Protein AF-A0A2D9TLT4-F1 (afdb_monomer)

Secondary structure (DSSP, 8-state):
-EEEEEEEEESTTS-EEEEEEEEE--S-TTTS-SEEEEEEEEE-PPPP--PPP-PPPPPP-

Structure (mmCIF, N/CA/C/O backbone):
data_AF-A0A2D9TLT4-F1
#
_entry.id   AF-A0A2D9TLT4-F1
#
loop_
_atom_site.group_PDB
_atom_site.id
_atom_site.type_symbol
_atom_site.label_atom_id
_atom_site.label_alt_id
_atom_site.label_comp_id
_atom_site.label_asym_id
_atom_site.label_entity_id
_atom_site.label_seq_id
_atom_site.pdbx_PDB_ins_code
_atom_site.Cartn_x
_atom_site.Cartn_y
_atom_site.Cartn_z
_atom_site.occupancy
_atom_site.B_iso_or_equiv
_atom_site.auth_seq_id
_atom_site.auth_comp_id
_atom_site.auth_asym_id
_atom_site.auth_atom_id
_atom_site.pdbx_PDB_model_num
ATOM 1 N N . ALA A 1 1 ? 6.639 0.564 -24.764 1.00 63.56 1 ALA A N 1
ATOM 2 C CA . ALA A 1 1 ? 7.109 0.086 -23.452 1.00 63.56 1 ALA A CA 1
ATOM 3 C C . ALA A 1 1 ? 6.202 -1.058 -23.031 1.00 63.56 1 AL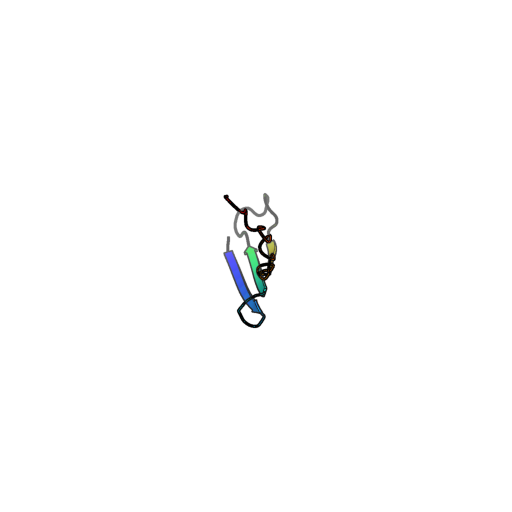A A C 1
ATOM 5 O O . 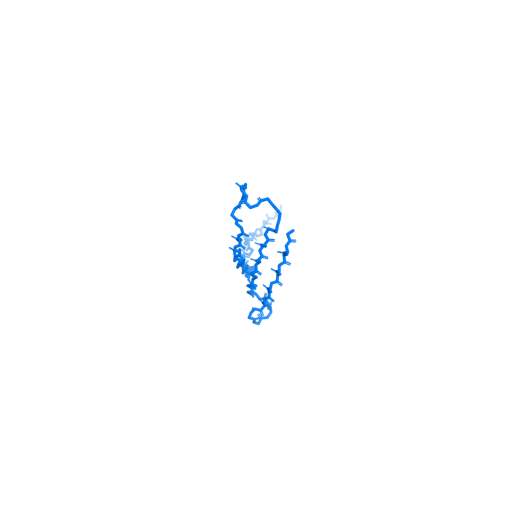ALA A 1 1 ? 5.020 -0.999 -23.351 1.00 63.56 1 ALA A O 1
ATOM 6 N N . ILE A 1 2 ? 6.747 -2.103 -22.420 1.00 63.06 2 ILE A N 1
ATOM 7 C CA . ILE A 1 2 ? 5.965 -3.186 -21.820 1.00 63.06 2 ILE A CA 1
ATOM 8 C C . ILE A 1 2 ? 5.917 -2.894 -20.325 1.00 63.06 2 ILE A C 1
ATOM 10 O O . ILE A 1 2 ? 6.968 -2.684 -19.722 1.00 63.06 2 ILE A O 1
ATOM 14 N N . VAL A 1 3 ? 4.710 -2.857 -19.765 1.00 68.12 3 VAL A N 1
ATOM 15 C CA . VAL A 1 3 ? 4.476 -2.579 -18.346 1.00 68.12 3 VAL A CA 1
ATOM 16 C C . VAL A 1 3 ? 3.860 -3.820 -17.722 1.00 68.12 3 VAL A C 1
ATOM 18 O O . VAL A 1 3 ? 2.784 -4.256 -18.133 1.00 68.12 3 VAL A O 1
ATOM 21 N N . GLY A 1 4 ? 4.565 -4.416 -16.767 1.00 64.81 4 GLY A N 1
ATOM 22 C CA . GLY A 1 4 ? 4.085 -5.540 -15.971 1.00 64.81 4 GLY A CA 1
ATOM 23 C C . GLY A 1 4 ? 3.768 -5.070 -14.560 1.00 64.81 4 GLY A C 1
ATOM 24 O O . GLY A 1 4 ? 4.621 -4.473 -13.908 1.00 64.81 4 GLY A O 1
ATOM 25 N N . PHE A 1 5 ? 2.557 -5.345 -14.081 1.00 70.38 5 PHE A N 1
ATOM 26 C CA . PHE A 1 5 ? 2.155 -5.019 -12.717 1.00 70.38 5 PHE A CA 1
ATOM 27 C C . PHE A 1 5 ? 1.807 -6.295 -11.961 1.00 70.38 5 PHE A C 1
ATOM 29 O O . PHE A 1 5 ? 0.941 -7.063 -12.381 1.00 70.38 5 PHE A O 1
ATOM 36 N N . LEU A 1 6 ? 2.484 -6.520 -10.841 1.00 73.06 6 LEU A N 1
ATOM 37 C CA . LEU A 1 6 ? 2.229 -7.634 -9.937 1.00 73.06 6 LEU A CA 1
ATOM 38 C C . LEU A 1 6 ? 1.878 -7.054 -8.574 1.00 73.06 6 LEU A C 1
ATOM 40 O O . LEU A 1 6 ? 2.625 -6.253 -8.028 1.00 73.06 6 LEU A O 1
ATOM 44 N N . GLY A 1 7 ? 0.736 -7.440 -8.015 1.00 73.44 7 GLY A N 1
ATOM 45 C CA . GLY A 1 7 ? 0.294 -6.942 -6.717 1.00 73.44 7 GLY A CA 1
ATOM 46 C C . GLY A 1 7 ? -0.329 -8.045 -5.885 1.00 73.44 7 GLY A C 1
ATOM 47 O O . GLY A 1 7 ? -1.068 -8.879 -6.407 1.00 73.44 7 GLY A O 1
ATOM 48 N N . TYR A 1 8 ? -0.038 -8.039 -4.588 1.00 74.62 8 TYR A N 1
ATOM 49 C CA . TYR A 1 8 ? -0.622 -8.974 -3.640 1.00 74.62 8 TYR A CA 1
ATOM 50 C C . TYR A 1 8 ? -1.073 -8.251 -2.369 1.00 74.62 8 TYR A C 1
ATOM 52 O O . TYR A 1 8 ? -0.374 -7.399 -1.815 1.00 74.62 8 TYR A O 1
ATOM 60 N N . HIS A 1 9 ? -2.263 -8.613 -1.896 1.00 73.88 9 HIS A N 1
ATOM 61 C CA . HIS A 1 9 ? -2.791 -8.148 -0.620 1.00 73.88 9 HIS A CA 1
ATOM 62 C C . HIS A 1 9 ? -2.397 -9.139 0.471 1.00 73.88 9 HIS A C 1
ATOM 64 O O . HIS A 1 9 ? -2.929 -10.247 0.542 1.00 73.88 9 HIS A O 1
ATOM 70 N N . PHE A 1 10 ? -1.477 -8.734 1.337 1.00 63.25 10 PHE A N 1
ATOM 71 C CA . PHE A 1 10 ? -1.174 -9.461 2.561 1.00 63.25 10 PHE A CA 1
ATOM 72 C C . PHE A 1 10 ? -2.042 -8.919 3.717 1.00 63.25 10 PHE A C 1
ATOM 74 O O . PHE A 1 10 ? -2.505 -7.777 3.702 1.00 63.25 10 PHE A O 1
ATOM 81 N N . LEU A 1 11 ? -2.241 -9.743 4.752 1.00 66.44 11 LEU A N 1
ATOM 82 C CA . LEU A 1 11 ? -2.972 -9.448 6.000 1.00 66.44 11 LEU A CA 1
ATOM 83 C C . LEU A 1 11 ? -4.512 -9.605 5.991 1.00 66.44 11 LEU A C 1
ATOM 85 O O . LEU A 1 11 ? -5.211 -9.400 5.001 1.00 66.44 11 LEU A O 1
ATOM 89 N N . LYS A 1 12 ? -5.061 -9.927 7.176 1.00 58.12 12 LYS A N 1
ATOM 90 C CA . LYS A 1 12 ? -6.506 -10.038 7.447 1.00 58.12 12 LYS A CA 1
ATOM 91 C C . LYS A 1 12 ? -7.169 -8.671 7.216 1.00 58.12 12 LYS A C 1
ATOM 93 O O . LYS A 1 12 ? -6.775 -7.692 7.849 1.00 58.12 12 LYS A O 1
ATOM 98 N N . LYS A 1 13 ? -8.187 -8.623 6.346 1.00 69.69 13 LYS A N 1
ATOM 99 C CA . LYS A 1 13 ? -8.839 -7.398 5.827 1.00 69.69 13 LYS A CA 1
ATOM 100 C C . LYS A 1 13 ? -7.996 -6.567 4.837 1.00 69.69 13 LYS A C 1
ATOM 102 O O . LYS A 1 13 ? -8.205 -5.363 4.770 1.00 69.69 13 LYS A O 1
ATOM 107 N N . ASN A 1 14 ? -7.053 -7.172 4.106 1.00 68.44 14 ASN A N 1
ATOM 108 C CA . ASN A 1 14 ? -6.289 -6.515 3.028 1.00 68.44 14 ASN A CA 1
ATOM 109 C C . ASN A 1 14 ? -5.535 -5.247 3.475 1.00 68.44 14 ASN A C 1
ATOM 111 O O . ASN A 1 14 ? -5.326 -4.330 2.689 1.00 68.44 14 ASN A O 1
ATOM 115 N N . LYS A 1 15 ? -5.128 -5.184 4.748 1.00 64.88 15 LYS A N 1
ATOM 116 C CA . LYS A 1 15 ? -4.526 -3.981 5.345 1.00 64.88 15 LYS A CA 1
ATOM 117 C C . LYS A 1 15 ? -3.137 -3.641 4.808 1.00 64.88 15 LYS A C 1
ATOM 119 O O . LYS A 1 15 ? -2.663 -2.534 5.044 1.00 64.88 15 LYS A O 1
ATOM 124 N N . LEU A 1 16 ? -2.469 -4.586 4.152 1.00 71.81 16 LEU A N 1
ATOM 125 C CA . LEU A 1 16 ? -1.140 -4.395 3.595 1.00 71.81 16 LEU A CA 1
ATOM 126 C C . LEU A 1 16 ? -1.161 -4.764 2.111 1.00 71.81 16 LEU A C 1
ATOM 128 O O . LEU A 1 16 ? -1.349 -5.922 1.742 1.00 71.81 16 LEU A O 1
ATOM 132 N N . PHE A 1 17 ? -0.957 -3.771 1.258 1.00 77.38 17 PHE A N 1
ATOM 133 C CA . PHE A 1 17 ? -0.799 -3.953 -0.175 1.00 77.38 17 PHE A CA 1
ATOM 134 C C . PHE A 1 17 ? 0.676 -3.837 -0.538 1.00 77.38 17 PHE A C 1
ATOM 136 O O . PHE A 1 17 ? 1.330 -2.839 -0.225 1.00 77.38 17 PHE A O 1
ATOM 143 N N . VAL A 1 18 ? 1.183 -4.860 -1.218 1.00 76.00 18 VAL A N 1
ATOM 144 C CA . VAL A 1 18 ? 2.512 -4.840 -1.822 1.00 76.00 18 VAL A CA 1
ATOM 145 C C . VAL A 1 18 ? 2.326 -4.985 -3.324 1.00 76.00 18 VAL A C 1
ATOM 147 O O . VAL A 1 18 ? 1.835 -6.007 -3.803 1.00 76.00 18 VAL A O 1
ATOM 150 N N . GLY A 1 19 ? 2.676 -3.933 -4.050 1.00 77.62 19 GLY A N 1
ATOM 151 C CA . GLY A 1 19 ? 2.695 -3.870 -5.502 1.00 77.62 19 GLY A CA 1
ATOM 152 C C . GL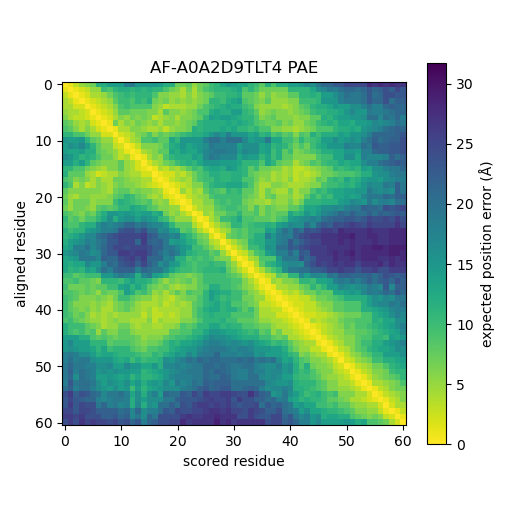Y A 1 19 ? 4.125 -3.755 -6.014 1.00 77.62 19 GLY A C 1
ATOM 153 O O . GLY A 1 19 ? 4.989 -3.160 -5.373 1.00 77.62 19 GLY A O 1
ATOM 154 N N . TYR A 1 20 ? 4.372 -4.322 -7.180 1.00 75.00 20 TYR A N 1
ATOM 155 C CA . TYR A 1 20 ? 5.626 -4.240 -7.902 1.00 75.00 20 TYR A CA 1
ATOM 156 C C . TYR A 1 20 ? 5.315 -3.918 -9.364 1.00 75.00 20 TYR A C 1
ATOM 158 O O . TYR A 1 20 ? 4.628 -4.691 -10.042 1.00 75.00 20 TYR A O 1
ATOM 166 N N . SER A 1 21 ? 5.792 -2.767 -9.835 1.00 71.50 21 SER A N 1
ATOM 167 C CA . SER A 1 21 ? 5.718 -2.345 -11.233 1.00 71.50 21 SER A CA 1
ATOM 168 C C . SER A 1 21 ? 7.065 -2.561 -11.909 1.00 71.50 21 SER A C 1
ATOM 170 O O . SER A 1 21 ? 8.125 -2.202 -11.389 1.00 71.50 21 SER A O 1
ATOM 172 N N . PHE A 1 22 ? 7.013 -3.151 -13.097 1.00 68.06 22 PHE A N 1
ATOM 173 C CA . PHE A 1 22 ? 8.159 -3.323 -13.969 1.00 68.06 22 PHE A CA 1
ATOM 174 C C . PHE A 1 22 ? 7.890 -2.632 -15.303 1.00 68.06 22 PHE A C 1
ATOM 176 O O . PHE A 1 22 ? 7.001 -3.046 -16.052 1.00 68.06 22 PHE A O 1
ATOM 183 N N . ASP A 1 23 ? 8.677 -1.603 -15.602 1.00 67.38 23 ASP A N 1
ATOM 184 C CA . ASP A 1 23 ? 8.588 -0.826 -16.836 1.00 67.38 23 ASP A CA 1
ATOM 185 C C . ASP A 1 23 ? 9.794 -1.115 -17.737 1.00 67.38 23 ASP A C 1
ATOM 187 O O . ASP A 1 23 ? 10.943 -0.816 -17.390 1.00 67.38 23 ASP A O 1
ATOM 191 N N . TYR A 1 24 ? 9.530 -1.676 -18.923 1.00 60.06 24 TYR A N 1
ATOM 192 C CA . TYR A 1 24 ? 10.541 -1.965 -19.941 1.00 60.06 24 TYR A CA 1
ATOM 193 C C . TYR A 1 24 ? 10.346 -1.098 -21.189 1.00 60.06 24 TYR A C 1
ATOM 195 O O . TYR A 1 24 ? 9.375 -1.239 -21.945 1.00 60.06 24 TYR A O 1
ATOM 203 N N . VAL A 1 25 ? 11.277 -0.177 -21.438 1.00 62.06 25 VAL A N 1
ATOM 204 C CA . VAL A 1 25 ? 11.183 0.796 -22.536 1.00 62.06 25 VAL A CA 1
ATOM 205 C C . VAL A 1 25 ? 11.912 0.264 -23.780 1.00 62.06 25 VAL A C 1
ATOM 207 O O . VAL A 1 25 ? 13.123 0.372 -23.905 1.00 62.06 25 VAL A O 1
ATOM 210 N N . VAL A 1 26 ? 11.151 -0.309 -24.725 1.00 59.69 26 VAL A N 1
ATOM 211 C CA . VAL A 1 26 ? 11.663 -0.973 -25.953 1.00 59.69 26 VAL A CA 1
ATOM 212 C C . VAL A 1 26 ? 12.132 0.006 -27.050 1.00 59.69 26 VAL A C 1
ATOM 214 O O . VAL A 1 26 ? 12.895 -0.367 -27.933 1.00 59.69 26 VAL A O 1
ATOM 217 N N . HIS A 1 27 ? 11.695 1.268 -27.025 1.00 50.09 27 HIS A N 1
ATOM 218 C CA . HIS A 1 27 ? 12.095 2.294 -27.996 1.00 50.09 27 HIS A CA 1
ATOM 219 C C . HIS A 1 27 ? 12.620 3.518 -27.243 1.00 50.09 27 HIS A C 1
ATOM 221 O O . HIS A 1 27 ? 11.948 4.000 -26.335 1.00 50.09 27 HIS A O 1
ATOM 227 N N . ASN A 1 28 ? 13.782 4.038 -27.658 1.00 56.47 28 ASN A N 1
ATOM 228 C CA . ASN A 1 28 ? 14.436 5.239 -27.112 1.00 56.47 28 ASN A CA 1
ATOM 229 C C . ASN A 1 28 ? 15.253 5.062 -25.802 1.00 56.47 28 ASN A C 1
ATOM 231 O O . ASN A 1 28 ? 15.226 5.903 -24.905 1.00 56.47 28 ASN A O 1
ATOM 235 N N . VAL A 1 29 ? 16.066 3.997 -25.734 1.00 55.97 29 VAL A N 1
ATOM 236 C CA . VAL A 1 29 ? 16.977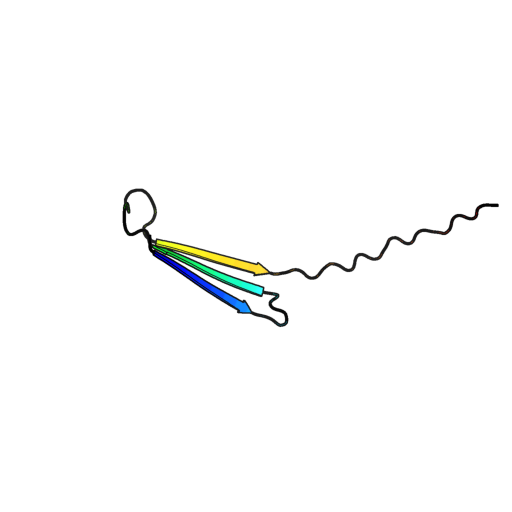 3.644 -24.611 1.00 55.97 29 VAL A CA 1
ATOM 237 C C . VAL A 1 29 ? 18.011 4.735 -24.270 1.00 55.97 29 VAL A C 1
ATOM 239 O O . VAL A 1 29 ? 18.585 4.749 -23.187 1.00 55.97 29 VAL A O 1
ATOM 242 N N . LYS A 1 30 ? 18.260 5.682 -25.180 1.00 56.50 30 LYS A N 1
ATOM 243 C CA . LYS A 1 30 ? 19.283 6.725 -25.010 1.00 56.50 30 LYS A CA 1
ATOM 244 C C . LYS A 1 30 ? 18.866 7.862 -24.060 1.00 56.50 30 LYS A C 1
ATOM 246 O O . LYS A 1 30 ? 19.730 8.618 -23.634 1.00 56.50 30 LYS A O 1
ATOM 251 N N . ALA A 1 31 ? 17.571 7.995 -23.746 1.00 61.28 31 ALA A N 1
ATOM 252 C CA . ALA A 1 31 ? 17.023 9.117 -22.970 1.00 61.28 31 ALA A CA 1
ATOM 253 C C . ALA A 1 31 ? 16.526 8.738 -21.560 1.00 61.28 31 ALA A C 1
ATOM 255 O O . ALA A 1 31 ? 16.323 9.621 -20.729 1.00 61.28 31 ALA A O 1
ATOM 256 N N . LYS A 1 32 ? 16.320 7.447 -21.270 1.00 55.84 32 LYS A N 1
ATOM 257 C CA . LYS A 1 32 ? 15.846 6.956 -19.965 1.00 55.84 32 LYS A CA 1
ATOM 258 C C . LYS A 1 32 ? 16.456 5.585 -19.676 1.00 55.84 32 LYS A C 1
ATOM 260 O O . LYS A 1 32 ? 16.746 4.844 -20.612 1.00 55.84 32 LYS A O 1
ATOM 265 N N . ALA A 1 33 ? 16.641 5.247 -18.399 1.00 58.22 33 ALA A N 1
ATOM 266 C CA . ALA A 1 33 ? 17.146 3.933 -18.006 1.00 58.22 33 ALA A CA 1
ATOM 267 C C . ALA A 1 33 ? 16.287 2.816 -18.648 1.00 58.22 33 ALA A C 1
ATOM 269 O O . ALA A 1 33 ? 15.058 2.895 -18.582 1.00 58.22 33 ALA A O 1
ATOM 270 N N . PRO A 1 34 ? 16.903 1.797 -19.279 1.00 60.16 34 PRO A N 1
ATOM 271 C CA . PRO A 1 34 ? 16.197 0.777 -20.067 1.00 60.16 34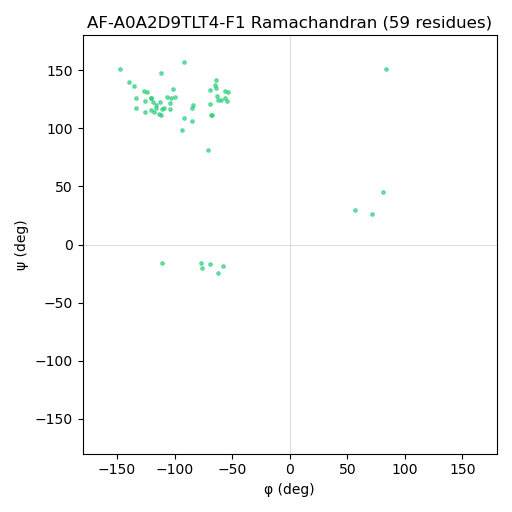 PRO A CA 1
ATOM 272 C C . PRO A 1 34 ? 15.214 -0.066 -19.248 1.00 60.16 34 PRO A C 1
ATOM 274 O O . PRO A 1 34 ? 14.269 -0.631 -19.799 1.00 60.16 34 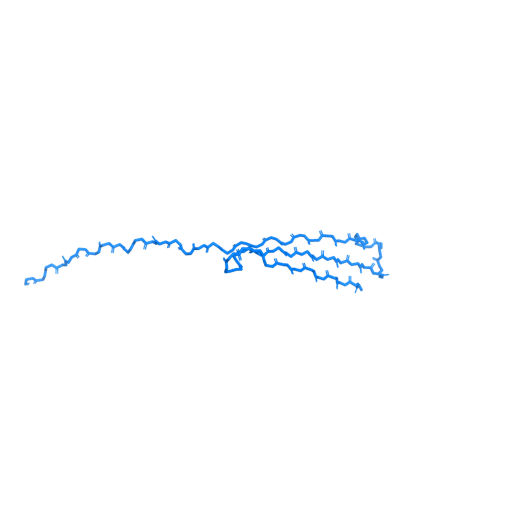PRO A O 1
ATOM 277 N N . ILE A 1 35 ? 15.453 -0.158 -17.940 1.00 60.88 35 ILE A N 1
ATOM 278 C CA . ILE A 1 35 ? 14.699 -0.968 -16.991 1.00 60.88 35 ILE A CA 1
ATOM 279 C C . ILE A 1 35 ? 14.408 -0.094 -15.771 1.00 60.88 35 ILE A C 1
ATOM 281 O O . ILE A 1 35 ? 15.329 0.494 -15.201 1.00 60.88 35 ILE A O 1
ATOM 285 N N . SER A 1 36 ? 13.140 0.010 -15.379 1.00 66.44 36 SER A N 1
ATOM 286 C CA . SER A 1 36 ? 12.722 0.671 -14.138 1.00 66.44 36 SER A CA 1
ATOM 287 C C . SER A 1 36 ? 11.986 -0.342 -13.255 1.00 66.44 36 SER A C 1
ATOM 289 O O . SER A 1 36 ? 11.063 -1.014 -13.715 1.00 66.44 36 SER A O 1
ATOM 291 N N . HIS A 1 37 ? 12.438 -0.480 -12.005 1.00 71.75 37 HIS A N 1
ATOM 292 C CA . HIS A 1 37 ? 11.844 -1.350 -10.990 1.00 71.75 37 HIS A CA 1
ATOM 293 C C . HIS A 1 37 ? 11.225 -0.470 -9.910 1.00 71.75 37 HIS A C 1
ATOM 295 O O . HIS A 1 37 ? 11.945 0.203 -9.171 1.00 71.75 37 HIS A O 1
ATOM 301 N N . GLU A 1 38 ? 9.906 -0.472 -9.813 1.00 73.75 38 GLU A N 1
ATOM 302 C CA . GLU A 1 38 ? 9.186 0.342 -8.845 1.00 73.75 38 GLU A CA 1
ATOM 303 C C . GLU A 1 38 ? 8.514 -0.574 -7.818 1.00 73.75 38 GLU A C 1
ATOM 305 O O . GLU A 1 38 ? 7.743 -1.474 -8.152 1.00 73.75 38 GLU A O 1
ATOM 310 N N . LEU A 1 39 ? 8.844 -0.371 -6.541 1.00 75.31 39 LEU A N 1
ATOM 311 C CA . LEU A 1 39 ? 8.248 -1.101 -5.426 1.00 75.31 39 LEU A CA 1
ATOM 312 C C . LEU A 1 39 ? 7.236 -0.196 -4.726 1.00 75.31 39 LEU A C 1
ATOM 314 O O . LEU A 1 39 ? 7.588 0.869 -4.219 1.00 75.31 39 LEU A O 1
ATOM 318 N N . VAL A 1 40 ? 5.986 -0.642 -4.659 1.00 79.25 40 VAL A N 1
ATOM 319 C CA . VAL A 1 40 ? 4.887 0.083 -4.022 1.00 79.25 40 VAL A CA 1
ATOM 320 C C . VAL A 1 40 ? 4.469 -0.661 -2.762 1.00 79.25 40 VAL A C 1
ATOM 322 O O . VAL A 1 40 ? 3.962 -1.778 -2.818 1.00 79.25 40 VAL A O 1
ATOM 325 N N . VAL A 1 41 ? 4.634 -0.023 -1.607 1.00 76.62 41 VAL A N 1
ATOM 326 C CA . VAL A 1 41 ? 4.162 -0.551 -0.322 1.00 76.62 41 VAL A CA 1
ATOM 327 C C . VAL A 1 41 ? 3.106 0.393 0.226 1.00 76.62 41 VAL A C 1
ATOM 329 O O . VAL A 1 41 ? 3.377 1.569 0.467 1.00 76.62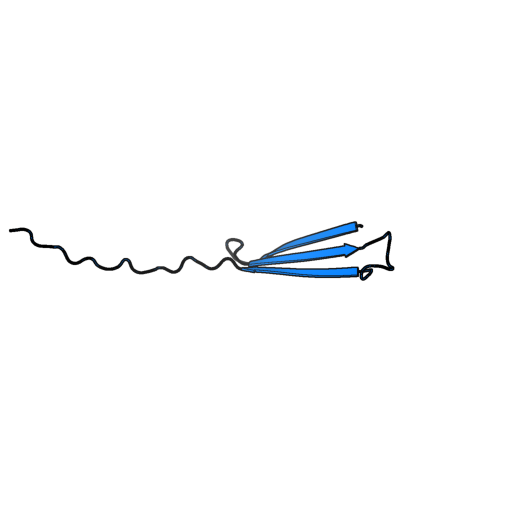 41 VAL A O 1
ATOM 332 N N . ARG A 1 42 ? 1.892 -0.118 0.427 1.00 79.88 42 ARG A N 1
ATOM 333 C CA . ARG A 1 42 ? 0.779 0.633 1.008 1.00 79.88 42 ARG A CA 1
ATOM 334 C C . ARG A 1 42 ? 0.252 -0.098 2.235 1.00 79.88 42 ARG A C 1
ATOM 336 O O . ARG A 1 42 ? -0.032 -1.291 2.188 1.00 79.88 42 ARG A O 1
ATOM 343 N N . TYR A 1 43 ? 0.082 0.638 3.326 1.00 79.88 43 TYR A N 1
ATOM 344 C CA . TYR A 1 43 ? -0.482 0.128 4.569 1.00 79.88 43 TYR A CA 1
ATOM 345 C C . TYR A 1 43 ? -1.664 0.998 4.990 1.00 79.88 43 TYR A C 1
ATOM 347 O O . TYR A 1 43 ? -1.521 2.211 5.143 1.00 79.88 43 TYR A O 1
ATOM 355 N N . ASP A 1 44 ? -2.829 0.380 5.174 1.00 79.88 44 ASP A N 1
ATOM 356 C CA . ASP A 1 44 ? -4.026 1.082 5.627 1.00 79.88 44 ASP A CA 1
ATOM 357 C C . ASP A 1 44 ? -4.017 1.162 7.164 1.00 79.88 44 ASP A C 1
ATOM 359 O O . ASP A 1 44 ? -4.248 0.174 7.878 1.00 79.88 44 ASP A O 1
ATOM 363 N N . LEU A 1 45 ? -3.741 2.361 7.687 1.00 80.75 45 LEU A N 1
ATOM 364 C CA . LEU A 1 45 ? -3.750 2.612 9.125 1.00 80.75 45 LEU A CA 1
ATOM 365 C C . LEU A 1 45 ? -5.189 2.545 9.664 1.00 80.75 45 LEU A C 1
ATOM 367 O O . LEU A 1 45 ? -6.096 3.162 9.100 1.00 80.75 45 LEU A O 1
ATOM 371 N N . PRO A 1 46 ? -5.427 1.829 10.778 1.00 80.62 46 PRO A N 1
ATOM 372 C CA . PRO A 1 46 ? -6.728 1.840 11.427 1.00 80.62 46 PRO A CA 1
ATOM 373 C C . PRO A 1 46 ? -7.046 3.245 11.948 1.00 80.62 46 PRO A C 1
ATOM 375 O O . PRO A 1 46 ? -6.171 3.930 12.475 1.00 80.62 46 PRO A O 1
ATOM 378 N N . THR A 1 47 ? -8.311 3.656 11.837 1.00 81.81 47 THR A N 1
ATOM 379 C CA . THR A 1 47 ? -8.774 4.943 12.362 1.00 81.81 47 THR A CA 1
ATOM 380 C C . THR A 1 47 ? -8.421 5.059 13.849 1.00 81.81 47 THR A C 1
ATOM 382 O O . THR A 1 47 ? -8.834 4.193 14.630 1.00 81.81 47 THR A O 1
ATOM 385 N N . PRO A 1 48 ? -7.681 6.102 14.268 1.00 81.50 48 PRO A N 1
ATOM 386 C CA . PRO A 1 48 ? -7.415 6.320 15.679 1.00 81.50 48 PRO A CA 1
ATOM 387 C C . PRO A 1 48 ? -8.745 6.585 16.388 1.00 81.50 48 PRO A C 1
ATOM 389 O O . PRO A 1 48 ? -9.523 7.444 15.969 1.00 81.50 48 PRO A O 1
ATOM 392 N N . GLN A 1 49 ? -9.027 5.841 17.460 1.00 80.62 49 GLN A N 1
ATOM 393 C CA . GLN A 1 49 ? -10.182 6.106 18.318 1.00 80.62 49 GLN A CA 1
ATOM 394 C C . GLN A 1 49 ? -9.921 7.389 19.112 1.00 80.62 49 GLN A C 1
ATOM 396 O O . GLN A 1 49 ? -9.492 7.361 20.265 1.00 80.62 49 GLN A O 1
ATOM 401 N N . LEU A 1 50 ? -10.151 8.536 18.475 1.00 82.50 50 LEU A N 1
ATOM 402 C CA . LEU A 1 50 ? -10.096 9.825 19.143 1.00 82.50 50 LEU A CA 1
ATOM 403 C C . LEU A 1 50 ? -11.272 9.883 20.126 1.00 82.50 50 LEU A C 1
ATOM 405 O O . LEU A 1 50 ? -12.437 9.890 19.717 1.00 82.50 50 LEU A O 1
ATOM 409 N N . ARG A 1 51 ? -10.984 9.876 21.433 1.00 78.75 51 ARG A N 1
ATOM 410 C CA . ARG A 1 51 ? -12.022 10.073 22.454 1.00 78.75 51 ARG A CA 1
ATOM 411 C C . ARG A 1 51 ? -12.723 11.394 22.156 1.00 78.75 51 ARG A C 1
ATOM 413 O O . ARG A 1 51 ? -12.069 12.427 22.026 1.00 78.75 51 ARG A O 1
ATOM 420 N N . LYS A 1 52 ? -14.055 11.357 22.042 1.00 81.12 52 LYS A N 1
ATOM 421 C CA . LYS A 1 52 ? -14.847 12.578 21.876 1.00 81.12 52 LYS A CA 1
ATOM 422 C C . LYS A 1 52 ? -14.532 13.515 23.050 1.00 81.12 52 LYS A C 1
ATOM 424 O O . LYS A 1 52 ? -14.544 13.045 24.192 1.00 81.12 52 LYS A O 1
ATOM 429 N N . PRO A 1 53 ? -14.256 14.806 22.802 1.00 80.94 53 PRO A N 1
ATOM 430 C CA . PRO A 1 53 ? -14.072 15.760 23.882 1.00 80.94 53 PRO A CA 1
ATOM 431 C C . PRO A 1 53 ? -15.358 15.803 24.711 1.00 80.94 53 PRO A C 1
ATOM 433 O O . PRO A 1 53 ? -16.450 16.004 24.175 1.00 80.94 53 PRO A O 1
ATOM 436 N N . ILE A 1 54 ? -15.226 15.559 26.013 1.00 81.38 54 ILE A N 1
ATOM 437 C CA . ILE A 1 54 ? -16.347 15.597 26.951 1.00 81.38 54 ILE A CA 1
ATOM 438 C C . ILE A 1 54 ? -16.783 17.059 27.050 1.00 81.38 54 ILE A C 1
ATOM 440 O O . ILE A 1 54 ? -16.035 17.897 27.551 1.00 81.38 54 ILE A O 1
ATOM 444 N N . ARG A 1 55 ? -17.975 17.383 26.539 1.00 82.88 55 ARG A N 1
ATOM 445 C CA . ARG A 1 55 ? -18.586 18.695 26.764 1.00 82.88 55 ARG A CA 1
ATOM 446 C C . ARG A 1 55 ? -19.315 18.655 28.097 1.00 82.88 55 ARG A C 1
ATOM 448 O O . ARG A 1 55 ? -20.213 17.837 28.279 1.00 82.88 55 ARG A O 1
ATOM 455 N N . THR A 1 56 ? -18.913 19.517 29.024 1.00 86.19 56 THR A N 1
ATOM 456 C CA . THR A 1 56 ? -19.649 19.717 30.270 1.00 86.19 56 THR A CA 1
ATOM 45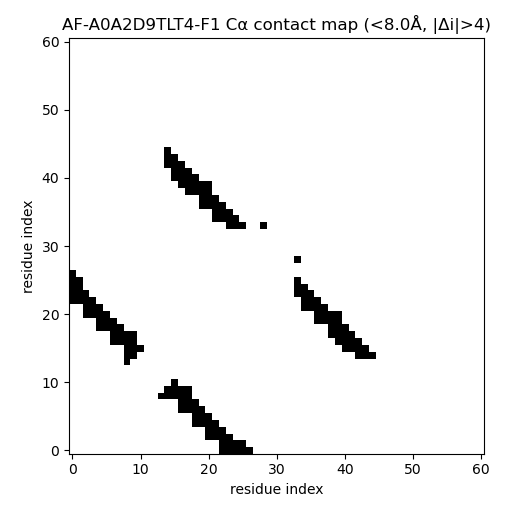7 C C . THR A 1 56 ? -21.028 20.311 29.954 1.00 86.19 56 THR A C 1
ATOM 459 O O . THR A 1 56 ? -21.132 21.179 29.079 1.00 86.19 56 THR A O 1
ATOM 462 N N . PRO A 1 57 ? -22.105 19.841 30.607 1.00 87.50 57 PRO A N 1
ATOM 463 C CA . PRO A 1 57 ? -23.422 20.439 30.438 1.00 87.50 57 PRO A CA 1
ATOM 464 C C . PRO A 1 57 ? -23.397 21.884 30.953 1.00 87.50 57 PRO A C 1
ATOM 466 O O . PRO A 1 57 ? -22.866 22.160 32.029 1.00 87.50 57 PRO A O 1
ATOM 469 N N . ARG A 1 58 ? -23.965 22.818 30.182 1.00 83.12 58 ARG A N 1
ATOM 470 C CA . ARG A 1 58 ? -24.250 24.171 30.671 1.00 83.12 58 ARG A CA 1
ATOM 471 C C . ARG A 1 58 ? -25.596 24.136 31.379 1.00 83.12 58 ARG A C 1
ATOM 473 O O . ARG A 1 58 ? -26.605 23.846 30.744 1.00 83.12 58 ARG A O 1
ATOM 480 N N . PHE A 1 59 ? -25.600 24.433 32.672 1.00 84.56 59 PHE A N 1
ATOM 481 C CA . PHE A 1 59 ? -26.830 24.766 33.377 1.00 84.56 59 PHE A CA 1
ATOM 482 C C . PHE A 1 59 ? -27.313 26.129 32.869 1.00 84.56 59 PHE A C 1
ATOM 484 O O . PHE A 1 59 ? -26.569 27.107 32.920 1.00 84.56 59 PHE A O 1
ATOM 491 N N . ILE A 1 60 ? -28.528 26.163 32.327 1.00 82.12 60 ILE A N 1
ATOM 492 C CA . ILE A 1 60 ? -29.276 27.388 32.036 1.00 82.12 60 ILE A CA 1
ATOM 493 C C . ILE A 1 60 ? -30.325 27.466 33.151 1.00 82.12 60 ILE A C 1
ATOM 495 O O . ILE A 1 60 ? -31.109 26.526 33.287 1.00 82.12 60 ILE A O 1
ATOM 499 N N . TYR A 1 61 ? -30.255 28.508 33.982 1.00 76.19 61 TYR A N 1
ATOM 500 C CA . TYR A 1 61 ? -31.270 28.859 34.983 1.00 76.19 61 TYR A CA 1
ATOM 501 C C . TYR A 1 61 ? -32.193 29.925 34.396 1.00 76.19 61 TYR A C 1
ATOM 503 O O . TYR A 1 61 ? -31.653 30.811 33.691 1.00 76.19 61 TYR A O 1
#

Mean predicted aligned error: 12.3 Å

Radius of gyration: 23.94 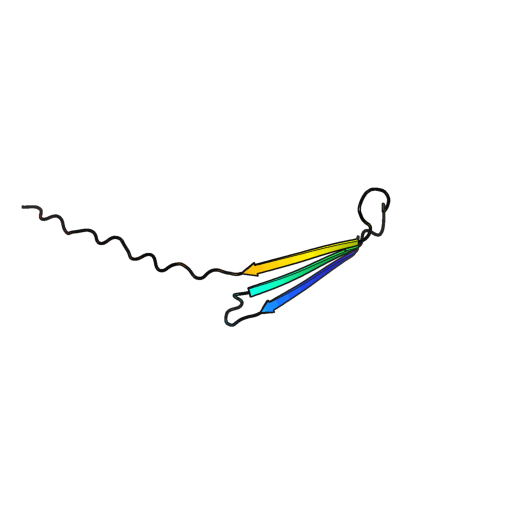Å; Cα contacts (8 Å, |Δi|>4): 80; chains: 1; bounding box: 51×39×63 Å

Solvent-accessible surface area (backbone atoms only — not comparable to full-atom values): 4029 Å² total; per-residue (Å²): 104,54,76,48,80,49,71,48,70,43,64,87,86,57,36,31,37,44,37,39,41,39,43,37,46,82,72,68,59,90,81,47,76,53,67,46,82,45,80,44,79,47,71,66,76,76,81,78,86,72,78,75,82,84,76,78,84,80,87,83,130

Sequence (61 aa):
AIVGFLGYHFLKKNKLFVGYSFDYVVHNVKAKAPISHELVVRYDLPTPQLRKPIRTPRFIY

pLDDT: mean 71.69, std 9.27, range [50.09, 87.5]

Foldseek 3Di:
DDKDKDKDQDDDPSQKIWIWIWDADPPDCPPDPRIDIDIDIGGHDDDPPDPDPDDDDDDDD